Protein AF-A0AAV1VHF2-F1 (afdb_monomer_lite)

pLDDT: mean 73.47, std 14.69, range [42.38, 93.81]

Foldseek 3Di:
DDDPPDPDDPDDCPVVVVVVVCVVCVVVVNNCVVVCVPPCVVVPPPPDD

Radius of gyration: 16.01 Å; chains: 1; bounding box: 29×32×43 Å

Structure (mmCIF, N/CA/C/O backbone):
data_AF-A0AAV1VHF2-F1
#
_entry.id   AF-A0AAV1VHF2-F1
#
loop_
_atom_site.group_PDB
_atom_site.id
_atom_site.type_symbol
_atom_site.label_atom_id
_atom_site.label_alt_id
_atom_site.label_comp_id
_atom_site.label_asym_id
_atom_site.label_entity_id
_atom_site.label_seq_id
_atom_site.pdbx_PDB_ins_code
_atom_site.Cartn_x
_atom_site.Cartn_y
_atom_site.Cartn_z
_atom_site.occupancy
_atom_site.B_iso_or_equiv
_atom_site.auth_seq_id
_atom_site.auth_comp_id
_atom_site.auth_asym_id
_atom_site.auth_atom_id
_atom_site.pdbx_PDB_model_num
ATOM 1 N N . MET A 1 1 ? 18.426 -22.442 8.923 1.00 51.56 1 MET A N 1
ATOM 2 C CA . MET A 1 1 ? 17.603 -21.216 8.951 1.00 51.56 1 MET A CA 1
ATOM 3 C C . MET A 1 1 ? 17.645 -20.617 7.555 1.00 51.56 1 MET A C 1
ATOM 5 O O . MET A 1 1 ? 18.731 -20.210 7.162 1.00 51.56 1 MET A O 1
ATOM 9 N N . PRO A 1 2 ? 16.567 -20.662 6.754 1.00 55.25 2 PRO A N 1
ATOM 10 C CA . PRO A 1 2 ? 16.589 -20.054 5.433 1.00 55.25 2 PRO A CA 1
ATOM 11 C C . PRO A 1 2 ? 16.475 -18.540 5.605 1.00 55.25 2 PRO A C 1
ATOM 13 O O . PRO A 1 2 ? 15.473 -18.037 6.108 1.00 55.25 2 PRO A O 1
ATOM 16 N N . THR A 1 3 ? 17.529 -17.819 5.238 1.00 58.22 3 THR A N 1
ATOM 17 C CA . THR A 1 3 ? 17.533 -16.358 5.194 1.00 58.22 3 THR A CA 1
ATOM 18 C C . THR A 1 3 ? 16.528 -15.929 4.129 1.00 58.22 3 THR A C 1
ATOM 20 O O . THR A 1 3 ? 16.701 -16.265 2.958 1.00 58.22 3 THR A O 1
ATOM 23 N N . ALA A 1 4 ? 15.455 -15.243 4.528 1.00 61.12 4 ALA A N 1
ATOM 24 C CA . ALA A 1 4 ? 14.468 -14.715 3.593 1.00 61.12 4 ALA A CA 1
ATOM 25 C C . ALA A 1 4 ? 15.181 -13.788 2.598 1.00 61.12 4 ALA A C 1
ATOM 27 O O . ALA A 1 4 ? 15.688 -12.727 2.964 1.00 61.12 4 ALA A O 1
ATOM 28 N N . HIS A 1 5 ? 15.287 -14.230 1.348 1.00 61.81 5 HIS A N 1
ATOM 29 C CA . HIS A 1 5 ? 16.002 -13.506 0.310 1.00 61.81 5 HIS A CA 1
ATOM 30 C C . HIS A 1 5 ? 15.064 -12.432 -0.245 1.00 61.81 5 HIS A C 1
ATOM 32 O O . HIS A 1 5 ? 14.288 -12.674 -1.167 1.00 61.81 5 HIS A O 1
ATOM 38 N N . ILE A 1 6 ? 15.074 -11.248 0.369 1.00 63.53 6 ILE A N 1
ATOM 39 C CA . ILE A 1 6 ? 14.307 -10.107 -0.134 1.00 63.53 6 ILE A CA 1
ATOM 40 C C . ILE A 1 6 ? 15.008 -9.628 -1.406 1.00 63.53 6 ILE A C 1
ATOM 42 O O . ILE A 1 6 ? 16.094 -9.049 -1.353 1.00 63.53 6 ILE A O 1
ATOM 46 N N . ASN A 1 7 ? 14.403 -9.905 -2.561 1.00 62.53 7 ASN A N 1
ATOM 47 C CA . ASN A 1 7 ? 14.890 -9.425 -3.849 1.00 62.53 7 ASN A CA 1
ATOM 48 C C . ASN A 1 7 ? 14.916 -7.892 -3.837 1.00 62.53 7 ASN A C 1
ATOM 50 O O . ASN A 1 7 ? 13.878 -7.231 -3.846 1.00 62.53 7 ASN A O 1
ATOM 54 N N . ARG A 1 8 ? 16.120 -7.315 -3.790 1.00 59.97 8 ARG A N 1
ATOM 55 C CA . ARG A 1 8 ? 16.316 -5.866 -3.826 1.00 59.97 8 ARG A CA 1
ATOM 56 C C . ARG A 1 8 ? 16.146 -5.386 -5.266 1.00 59.97 8 ARG A C 1
ATOM 58 O O . ARG A 1 8 ? 17.037 -5.572 -6.090 1.00 59.97 8 ARG A O 1
ATOM 65 N N . PHE A 1 9 ? 14.999 -4.788 -5.574 1.00 61.16 9 PHE A N 1
ATOM 66 C CA . PHE A 1 9 ? 14.729 -4.245 -6.904 1.00 61.16 9 PHE A CA 1
ATOM 67 C C . PHE A 1 9 ? 15.660 -3.065 -7.227 1.00 61.16 9 PHE A C 1
ATOM 69 O O . PHE A 1 9 ? 15.835 -2.148 -6.421 1.00 61.16 9 PHE A O 1
ATOM 76 N N . ALA A 1 10 ? 16.260 -3.091 -8.419 1.00 63.56 10 ALA A N 1
ATOM 77 C CA . ALA A 1 10 ? 17.179 -2.068 -8.906 1.00 63.56 10 ALA A CA 1
ATOM 78 C C . ALA A 1 10 ? 16.420 -0.793 -9.323 1.00 63.56 10 ALA A C 1
ATOM 80 O O . ALA A 1 10 ? 16.083 -0.600 -10.482 1.00 63.56 10 ALA A O 1
ATOM 81 N N . GLY A 1 11 ? 16.121 0.072 -8.355 1.00 65.50 11 GLY A N 1
ATOM 82 C CA . GLY A 1 11 ? 16.042 1.530 -8.533 1.00 65.50 11 GLY A CA 1
ATOM 83 C C . GLY A 1 11 ? 14.931 2.164 -9.387 1.00 65.50 11 GLY A C 1
ATOM 84 O O . GLY A 1 11 ? 14.776 3.373 -9.294 1.00 65.50 11 GLY A O 1
ATOM 85 N N . THR A 1 12 ? 14.123 1.437 -10.159 1.00 63.56 12 THR A N 1
ATOM 86 C CA . THR A 1 12 ? 13.031 2.038 -10.969 1.00 63.56 12 THR A CA 1
ATOM 87 C C . THR A 1 12 ? 11.630 1.675 -10.489 1.00 63.56 12 THR A C 1
ATOM 89 O O . THR A 1 12 ? 10.665 2.367 -10.799 1.00 63.56 12 THR A O 1
ATOM 92 N N . ASN A 1 13 ? 11.512 0.638 -9.664 1.00 73.62 13 ASN A N 1
ATOM 93 C CA . ASN A 1 13 ? 10.222 0.118 -9.217 1.00 73.62 13 ASN A CA 1
ATOM 94 C C . ASN A 1 13 ? 9.686 0.797 -7.959 1.00 73.62 13 ASN A C 1
ATOM 96 O O . ASN A 1 13 ? 8.690 0.330 -7.433 1.00 73.62 13 ASN A O 1
ATOM 100 N N . PHE A 1 14 ? 10.308 1.863 -7.442 1.00 79.44 14 PHE A N 1
ATOM 101 C CA . PHE A 1 14 ? 9.803 2.500 -6.220 1.00 79.44 14 PHE A CA 1
ATOM 102 C C . PHE A 1 14 ? 8.383 3.040 -6.409 1.00 79.44 14 PHE A C 1
ATOM 104 O O . PHE A 1 14 ? 7.550 2.871 -5.528 1.00 79.44 14 PHE A O 1
ATOM 111 N N . HIS A 1 15 ? 8.090 3.638 -7.567 1.00 81.38 15 HIS A N 1
ATOM 112 C CA . HIS A 1 15 ? 6.756 4.164 -7.846 1.00 81.38 15 HIS A CA 1
ATOM 113 C C . HIS A 1 15 ? 5.724 3.040 -7.988 1.00 81.38 15 HIS A C 1
ATOM 115 O O . HIS A 1 15 ? 4.682 3.088 -7.345 1.00 81.38 15 HIS A O 1
ATOM 121 N N . THR A 1 16 ? 6.056 1.992 -8.749 1.00 85.50 16 THR A N 1
ATOM 122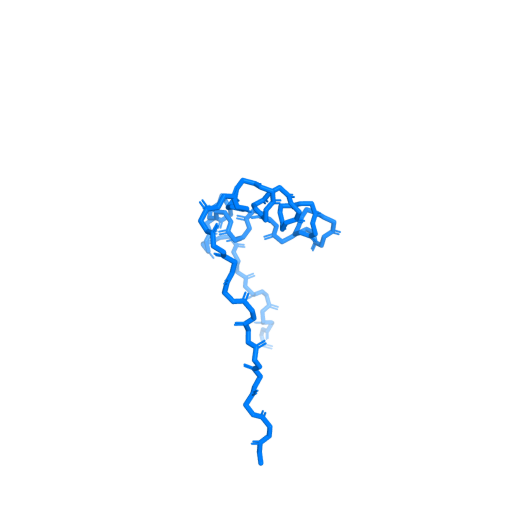 C CA . THR A 1 16 ? 5.213 0.798 -8.891 1.00 85.50 16 THR A CA 1
ATOM 123 C C . THR A 1 16 ? 4.994 0.111 -7.548 1.00 85.50 16 THR A C 1
ATOM 125 O O . THR A 1 16 ? 3.864 -0.121 -7.157 1.00 85.50 16 THR A O 1
ATOM 128 N N . TRP A 1 17 ? 6.060 -0.143 -6.789 1.00 85.19 17 TRP A N 1
ATOM 129 C CA . TRP A 1 17 ? 5.984 -0.732 -5.454 1.00 85.19 17 TRP A CA 1
ATOM 130 C C . TRP A 1 17 ? 5.136 0.116 -4.510 1.00 85.19 17 TRP A C 1
ATOM 132 O O . TRP A 1 17 ? 4.316 -0.430 -3.783 1.00 85.19 17 TRP A O 1
ATOM 142 N N . LYS A 1 18 ? 5.301 1.443 -4.539 1.00 86.06 18 LYS A N 1
ATOM 143 C CA . LYS A 1 18 ? 4.501 2.350 -3.720 1.00 86.06 18 LYS A CA 1
ATOM 144 C C . LYS A 1 18 ? 3.020 2.249 -4.083 1.00 86.06 18 LYS A C 1
ATOM 146 O O . LYS A 1 18 ? 2.209 2.181 -3.173 1.00 86.06 18 LYS A O 1
ATOM 151 N N . PHE A 1 19 ? 2.682 2.225 -5.372 1.00 88.69 19 PHE A N 1
ATOM 152 C CA . PHE A 1 19 ? 1.300 2.097 -5.837 1.00 88.69 19 PHE A CA 1
ATOM 153 C C . PHE A 1 19 ? 0.680 0.754 -5.428 1.00 88.69 19 PHE A C 1
ATOM 155 O O . PHE A 1 19 ? -0.390 0.727 -4.830 1.00 88.69 19 PHE A O 1
ATOM 162 N N . GLU A 1 20 ? 1.389 -0.350 -5.670 1.00 90.88 20 GLU A N 1
ATOM 163 C CA . GLU A 1 20 ? 0.944 -1.695 -5.285 1.00 90.88 20 GLU A CA 1
ATOM 164 C C . GLU A 1 20 ? 0.754 -1.811 -3.765 1.00 90.88 20 GLU A C 1
ATOM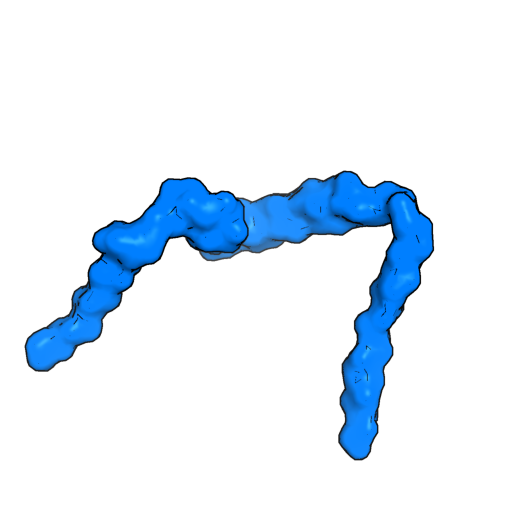 166 O O . GLU A 1 20 ? -0.260 -2.317 -3.294 1.00 90.88 20 GLU A O 1
ATOM 171 N N . MET A 1 21 ? 1.703 -1.298 -2.973 1.00 90.19 21 MET A N 1
ATOM 172 C CA . MET A 1 21 ? 1.582 -1.310 -1.512 1.00 90.19 21 MET A CA 1
ATOM 173 C C . MET A 1 21 ? 0.479 -0.392 -1.007 1.00 90.19 21 MET A C 1
ATOM 175 O O . MET A 1 21 ? -0.180 -0.744 -0.035 1.00 90.19 21 MET A O 1
ATOM 179 N N . GLN A 1 22 ? 0.261 0.755 -1.649 1.00 92.12 22 GLN A N 1
ATOM 180 C CA . GLN A 1 22 ? -0.851 1.628 -1.306 1.00 92.12 22 GLN A CA 1
ATOM 181 C C . GLN A 1 22 ? -2.182 0.894 -1.492 1.00 92.12 22 GLN A C 1
ATOM 183 O O . GLN A 1 22 ? -2.954 0.849 -0.545 1.00 92.12 22 GLN A O 1
ATOM 188 N N . MET A 1 23 ? -2.406 0.223 -2.628 1.00 93.38 23 MET A N 1
ATOM 189 C CA . MET A 1 23 ? -3.651 -0.526 -2.853 1.00 93.38 23 MET A CA 1
ATOM 190 C C . MET A 1 23 ? -3.871 -1.641 -1.824 1.00 93.38 23 MET A C 1
ATOM 192 O O . MET A 1 23 ? -4.963 -1.768 -1.281 1.00 93.38 23 MET A O 1
ATOM 196 N N . VAL A 1 24 ? -2.831 -2.423 -1.517 1.00 93.38 24 VAL A N 1
ATOM 197 C CA . VAL A 1 24 ? -2.914 -3.503 -0.514 1.00 93.38 24 VAL A CA 1
ATOM 198 C C . VAL A 1 24 ? -3.241 -2.956 0.879 1.00 93.38 24 VAL A C 1
ATOM 200 O O . VAL A 1 24 ? -3.980 -3.579 1.638 1.00 93.38 24 VAL A O 1
ATOM 203 N N . LEU A 1 25 ? -2.679 -1.801 1.238 1.00 93.00 25 LEU A N 1
ATOM 204 C CA . LEU A 1 25 ? -2.914 -1.172 2.536 1.00 93.00 25 LEU A CA 1
ATOM 205 C C . LEU A 1 25 ? -4.266 -0.454 2.604 1.00 93.00 25 LEU A C 1
ATOM 207 O O . LEU A 1 25 ? -4.858 -0.421 3.679 1.00 93.00 25 LEU A O 1
ATOM 211 N N . GLU A 1 26 ? -4.755 0.102 1.496 1.00 93.12 26 GLU A N 1
ATOM 212 C CA . GLU A 1 26 ? -6.102 0.671 1.386 1.00 93.12 26 GLU A CA 1
ATOM 213 C 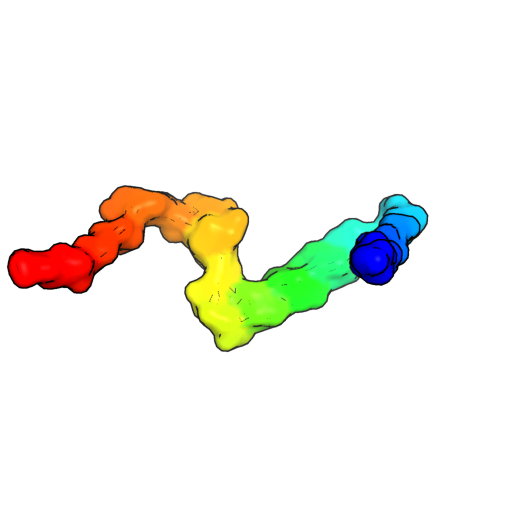C . GLU A 1 26 ? -7.172 -0.424 1.495 1.00 93.12 26 GLU A C 1
ATOM 215 O O . GLU A 1 26 ? -8.116 -0.263 2.256 1.00 93.12 26 GLU A O 1
ATOM 220 N N . GLU A 1 27 ? -6.997 -1.572 0.828 1.00 93.81 27 GLU A N 1
ATOM 221 C CA . GLU A 1 27 ? -7.913 -2.722 0.950 1.00 93.81 27 GLU A CA 1
ATOM 222 C C . GLU A 1 27 ? -8.004 -3.248 2.394 1.00 93.81 27 GLU A C 1
ATOM 224 O O . GLU A 1 27 ? -9.040 -3.759 2.816 1.00 93.81 27 GLU A O 1
ATOM 229 N N . GLY A 1 28 ? -6.918 -3.115 3.159 1.00 90.69 28 GLY A N 1
ATOM 230 C CA . GLY A 1 28 ? -6.858 -3.509 4.563 1.00 90.69 28 GLY A CA 1
ATOM 231 C C . GLY A 1 28 ? -7.251 -2.426 5.571 1.00 90.69 28 GLY A C 1
ATOM 232 O O . GLY A 1 28 ? -7.081 -2.680 6.760 1.00 90.69 28 GLY A O 1
ATOM 233 N N . ASP A 1 29 ? -7.697 -1.237 5.143 1.00 88.69 29 ASP A N 1
ATOM 234 C CA . ASP A 1 29 ? -7.934 -0.063 6.010 1.00 88.69 29 ASP A CA 1
ATOM 235 C C . ASP A 1 29 ? -6.711 0.325 6.883 1.00 88.69 29 ASP A C 1
ATOM 237 O O . ASP A 1 29 ? -6.830 0.826 8.002 1.00 88.69 29 ASP A O 1
ATOM 241 N N . LEU A 1 30 ? -5.493 0.075 6.390 1.00 86.69 30 LEU A N 1
ATOM 242 C CA . LEU A 1 30 ? -4.227 0.319 7.099 1.00 86.69 30 LEU A CA 1
ATOM 243 C C . LEU A 1 30 ? -3.427 1.494 6.535 1.00 86.69 30 LEU A C 1
ATOM 245 O O . LEU A 1 30 ? -2.465 1.935 7.173 1.00 86.69 30 LEU A O 1
ATOM 249 N N . TRP A 1 31 ? -3.785 1.989 5.349 1.00 89.44 31 TRP A N 1
ATOM 250 C CA . TRP A 1 31 ? -3.026 3.037 4.671 1.00 89.44 31 TRP A CA 1
ATOM 251 C C . TRP A 1 31 ? -2.849 4.280 5.541 1.00 89.44 31 TRP A C 1
ATOM 253 O O . TRP A 1 31 ? -1.716 4.721 5.711 1.00 89.44 31 TRP A O 1
ATOM 263 N N . ASP A 1 32 ? -3.914 4.772 6.176 1.00 85.94 32 ASP A N 1
ATOM 264 C CA . ASP A 1 32 ? -3.863 6.000 6.976 1.00 85.94 32 ASP A CA 1
ATOM 265 C C . ASP A 1 32 ? -2.948 5.876 8.207 1.00 85.94 32 ASP A C 1
ATOM 267 O O . ASP A 1 32 ? -2.336 6.850 8.649 1.00 85.94 32 ASP A O 1
ATOM 271 N N . VAL A 1 33 ? -2.806 4.665 8.755 1.00 84.12 33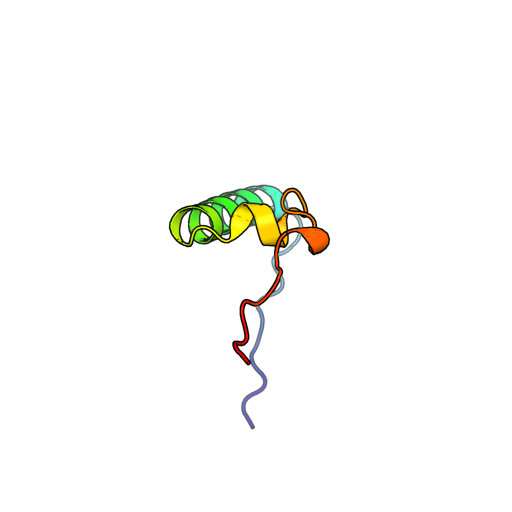 VAL A N 1
ATOM 272 C CA . VAL A 1 33 ? -1.890 4.380 9.870 1.00 84.12 33 VAL A CA 1
ATOM 273 C C . VAL A 1 33 ? -0.440 4.402 9.389 1.00 84.12 33 VAL A C 1
ATOM 275 O O . VAL A 1 33 ? 0.428 4.982 10.042 1.00 84.12 33 VAL A O 1
ATOM 278 N N . VAL A 1 34 ? -0.162 3.778 8.241 1.00 84.81 34 VAL A N 1
ATOM 279 C CA . VAL A 1 34 ? 1.197 3.673 7.684 1.00 84.81 34 VAL A CA 1
ATOM 280 C C . VAL A 1 34 ? 1.657 4.993 7.059 1.00 84.81 34 VAL A C 1
ATOM 282 O O . VAL A 1 34 ? 2.839 5.331 7.137 1.00 84.81 34 VAL A O 1
ATOM 285 N N . SER A 1 35 ? 0.738 5.755 6.464 1.00 84.12 35 SER A N 1
ATOM 286 C CA . SER A 1 35 ? 0.988 7.090 5.915 1.00 84.12 35 SER A CA 1
ATOM 287 C C . SER A 1 35 ? 1.183 8.143 7.013 1.00 84.12 35 SER A C 1
ATOM 289 O O . SER A 1 35 ? 1.736 9.212 6.745 1.00 84.12 35 SER A O 1
ATOM 291 N N . GLY A 1 36 ? 0.776 7.830 8.250 1.00 80.69 36 GLY A N 1
ATOM 292 C CA . GLY A 1 36 ? 0.813 8.737 9.396 1.00 80.69 36 GLY A CA 1
ATOM 293 C C . GLY A 1 36 ? -0.302 9.785 9.383 1.00 80.69 36 GLY A C 1
ATOM 294 O O . GLY A 1 36 ? -0.242 10.742 10.156 1.00 80.69 36 GLY A O 1
ATOM 295 N N . GLU A 1 37 ? -1.299 9.625 8.511 1.00 77.25 37 GLU A N 1
ATOM 296 C CA . GLU A 1 37 ? -2.485 10.481 8.442 1.00 77.25 37 GLU A CA 1
ATOM 297 C C . GLU A 1 37 ? -3.404 10.253 9.653 1.00 77.25 37 GLU A C 1
ATOM 299 O O . GLU A 1 37 ? -3.908 11.209 10.250 1.00 77.25 37 GLU A O 1
ATOM 304 N N . VAL A 1 38 ? -3.507 9.005 10.121 1.00 69.44 38 VAL A N 1
ATOM 305 C CA . VAL A 1 38 ? -4.022 8.694 11.456 1.00 69.44 38 VAL A CA 1
ATOM 306 C C . VAL A 1 38 ? -2.908 8.933 12.463 1.00 69.44 38 VAL A C 1
ATOM 308 O O . VAL A 1 38 ? -1.964 8.154 12.613 1.00 69.44 38 VAL A O 1
ATOM 311 N N . LYS A 1 39 ? -3.034 10.029 13.208 1.00 60.88 39 LYS A N 1
ATOM 312 C CA . LYS A 1 39 ? -2.178 10.265 14.362 1.00 60.88 39 LYS A CA 1
ATOM 313 C C . LYS A 1 39 ? -2.469 9.218 15.440 1.00 60.88 39 LYS A C 1
ATOM 315 O O . LYS A 1 39 ? -3.621 9.002 15.813 1.00 60.88 39 LYS A O 1
ATOM 320 N N . LEU A 1 40 ? -1.408 8.623 15.9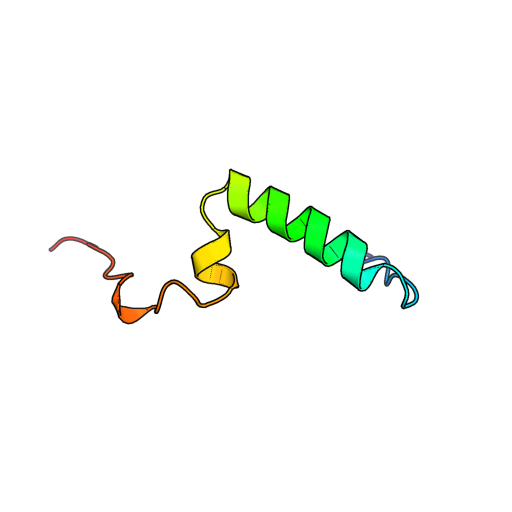85 1.00 60.38 40 LEU A N 1
ATOM 321 C CA . LEU A 1 40 ? -1.443 7.598 17.040 1.00 60.38 40 LEU A CA 1
ATOM 322 C C . LEU A 1 40 ? -2.301 7.997 18.260 1.00 60.38 40 LEU A C 1
ATOM 324 O O . LEU A 1 40 ? -2.819 7.136 18.961 1.00 60.38 40 LEU A O 1
ATOM 328 N N . GLU A 1 41 ? -2.494 9.297 18.490 1.00 61.34 41 GLU A N 1
ATOM 329 C CA . GLU A 1 41 ? -3.389 9.858 19.511 1.00 61.34 41 GLU A CA 1
ATOM 330 C C . GLU A 1 41 ? -4.878 9.486 19.349 1.00 61.34 41 GLU A C 1
ATOM 332 O O . GLU A 1 41 ? -5.624 9.573 20.321 1.00 61.34 41 GLU A O 1
ATOM 337 N N . HIS A 1 42 ? -5.312 9.011 18.175 1.00 58.03 42 HIS A N 1
ATOM 338 C CA . HIS A 1 42 ? -6.652 8.440 17.961 1.00 58.03 42 HIS A CA 1
ATOM 339 C C . HIS A 1 42 ? -6.708 6.914 18.122 1.00 58.03 42 HIS A C 1
ATOM 341 O O . HIS A 1 42 ? -7.792 6.357 18.288 1.00 58.03 42 HIS A O 1
ATOM 347 N N . CYS A 1 43 ? -5.560 6.234 18.166 1.00 56.69 43 CYS A N 1
ATOM 348 C CA . CYS A 1 43 ? -5.462 4.815 18.499 1.00 56.69 43 CYS A CA 1
ATOM 349 C C . CYS A 1 43 ? -5.495 4.636 20.024 1.00 56.69 43 CYS A C 1
ATOM 351 O O . CYS A 1 43 ? -4.594 4.049 20.624 1.00 56.69 43 CYS A O 1
ATOM 353 N N . VAL A 1 44 ? -6.527 5.168 20.683 1.00 61.19 44 VAL A N 1
ATOM 354 C CA . VAL A 1 44 ? -6.837 4.779 22.058 1.00 61.19 44 VAL A CA 1
ATOM 355 C C . VAL A 1 44 ? -7.343 3.350 21.967 1.00 61.19 44 VAL A C 1
ATOM 357 O O . VAL A 1 44 ? -8.511 3.111 21.664 1.00 61.19 44 VAL A O 1
ATOM 360 N N . SER A 1 45 ? -6.450 2.387 22.202 1.00 61.78 45 SER A N 1
ATOM 361 C CA . SER A 1 45 ? -6.867 1.033 22.526 1.00 61.78 45 SER A CA 1
ATOM 362 C C . SER A 1 45 ? -7.855 1.156 23.675 1.00 61.78 45 SER A C 1
ATOM 364 O O . SER A 1 45 ? -7.474 1.450 24.808 1.00 61.78 45 SER A O 1
ATOM 366 N N . THR A 1 46 ? -9.127 0.899 23.395 1.00 58.09 46 THR A N 1
ATOM 367 C CA . THR A 1 46 ? -10.078 0.431 24.398 1.00 58.09 46 THR A CA 1
ATOM 368 C C . THR A 1 46 ? -9.639 -0.974 24.811 1.00 58.09 46 THR A C 1
ATOM 370 O O . THR A 1 46 ? -10.336 -1.962 24.620 1.00 58.09 46 THR A O 1
ATOM 373 N N . LEU A 1 47 ? -8.430 -1.079 25.370 1.00 58.25 47 LEU A N 1
ATOM 374 C CA . LEU A 1 47 ? -8.070 -2.193 26.217 1.00 58.25 47 LEU A CA 1
ATOM 375 C C . LEU A 1 47 ? -8.841 -1.921 27.507 1.00 58.25 47 LEU A C 1
ATOM 377 O O . LEU A 1 47 ? -8.431 -1.115 28.341 1.00 58.25 47 LEU A O 1
ATOM 381 N N . GLY A 1 48 ? -10.062 -2.452 27.538 1.00 51.53 48 GLY A N 1
ATOM 382 C CA . GLY A 1 48 ? -10.996 -2.297 28.637 1.00 51.53 48 GLY A CA 1
ATOM 383 C C . GLY A 1 48 ? -10.353 -2.638 29.980 1.00 51.53 48 GLY A C 1
ATOM 384 O O . GLY A 1 48 ? -9.566 -3.577 30.072 1.00 51.53 48 GLY A O 1
ATOM 385 N N . GLN A 1 49 ? -10.690 -1.781 30.946 1.00 42.38 49 GLN A N 1
ATOM 386 C CA . GLN A 1 49 ? -10.898 -2.007 32.382 1.00 42.38 49 GLN A CA 1
ATOM 387 C C . GLN A 1 49 ? -10.520 -3.373 32.964 1.00 42.38 49 GLN A C 1
ATOM 389 O O . GLN A 1 49 ? -11.037 -4.401 32.476 1.00 42.38 49 GLN A O 1
#

Organism: NCBI:txid2874970

InterPro domains:
  IPR025314 Domain of unknown function DUF4219 [PF13961] (11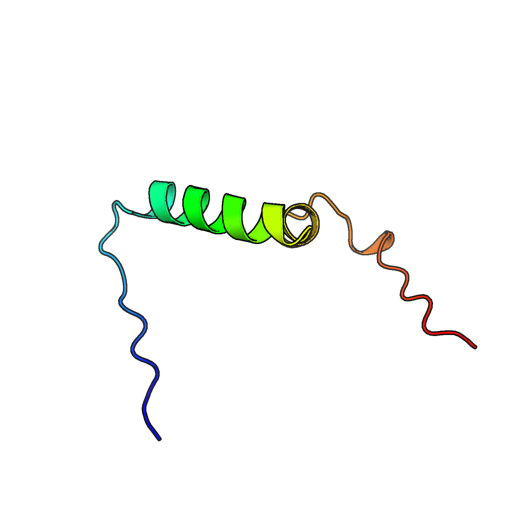-35)

Secondary structure (DSSP, 8-state):
----------SSTHHHHHHHHHHHHHHTT-HHHHHT-S-GGG-------

Sequence (49 aa):
MPTAHINRFAGTNFHTWKFEMQMVLEEGDLWDVVSGEVKLEHCVSTLGQ